Protein AF-A0A928BYF0-F1 (afdb_monomer)

Structure (mmCIF, N/CA/C/O backbone):
data_AF-A0A928BYF0-F1
#
_entry.id   AF-A0A928BYF0-F1
#
loop_
_atom_site.group_PDB
_atom_site.id
_atom_site.type_symbol
_atom_site.label_atom_id
_atom_site.label_alt_id
_atom_site.label_comp_id
_atom_site.label_asym_id
_atom_site.label_entity_id
_atom_site.label_seq_id
_atom_site.pdbx_PDB_ins_code
_atom_site.Cartn_x
_atom_site.Cartn_y
_atom_site.Cartn_z
_atom_site.occupancy
_atom_site.B_iso_or_equiv
_atom_site.auth_seq_id
_atom_site.auth_comp_id
_atom_site.auth_asym_id
_atom_site.auth_atom_id
_atom_site.pdbx_PDB_model_num
ATOM 1 N N . MET A 1 1 ? 32.798 28.953 -27.665 1.00 34.47 1 MET A N 1
ATOM 2 C CA . MET A 1 1 ? 32.164 28.070 -26.664 1.00 34.47 1 MET A CA 1
ATOM 3 C C . MET A 1 1 ? 30.678 28.363 -26.701 1.00 34.47 1 MET A C 1
ATOM 5 O O . MET A 1 1 ? 30.318 29.506 -26.467 1.00 34.47 1 MET A O 1
ATOM 9 N N . ILE A 1 2 ? 29.849 27.402 -27.105 1.00 33.97 2 ILE A N 1
ATOM 10 C CA . ILE A 1 2 ? 28.388 27.552 -27.110 1.00 33.97 2 ILE A CA 1
ATOM 11 C C . ILE A 1 2 ? 27.870 26.592 -26.045 1.00 33.97 2 ILE A C 1
ATOM 13 O O . ILE A 1 2 ? 28.123 25.393 -26.126 1.00 33.97 2 ILE A O 1
ATOM 17 N N . THR A 1 3 ? 27.234 27.146 -25.019 1.00 43.38 3 THR A N 1
ATOM 18 C CA . THR A 1 3 ? 26.658 26.405 -23.897 1.00 43.38 3 THR A CA 1
ATOM 19 C C . THR A 1 3 ? 25.219 26.070 -24.263 1.00 43.38 3 THR A C 1
ATOM 21 O O . THR A 1 3 ? 24.369 26.958 -24.317 1.00 43.38 3 THR A O 1
ATOM 24 N N . THR A 1 4 ? 24.943 24.808 -24.579 1.00 48.19 4 THR A N 1
ATOM 25 C CA . THR A 1 4 ? 23.585 24.345 -24.875 1.00 48.19 4 THR A CA 1
ATOM 26 C C . THR A 1 4 ? 22.863 24.114 -23.548 1.00 48.19 4 THR A C 1
ATOM 28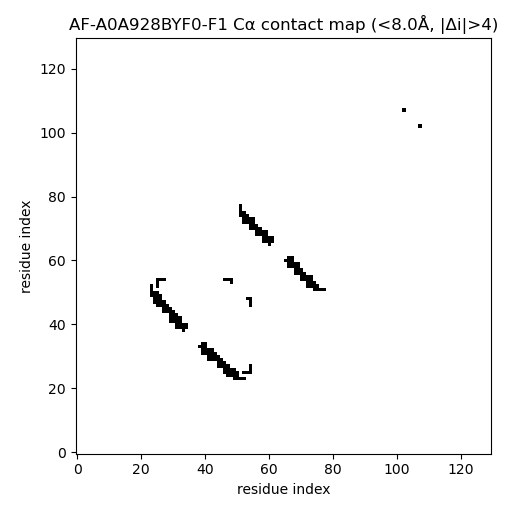 O O . THR A 1 4 ? 23.170 23.168 -22.830 1.00 48.19 4 THR A O 1
ATOM 31 N N . ASN A 1 5 ? 21.956 25.021 -23.181 1.00 49.50 5 ASN A N 1
ATOM 32 C CA . ASN A 1 5 ? 21.081 24.856 -22.021 1.00 49.50 5 ASN A CA 1
ATOM 33 C C . ASN A 1 5 ? 19.956 23.875 -22.378 1.00 49.50 5 ASN A C 1
ATOM 35 O O . ASN A 1 5 ? 18.991 24.258 -23.041 1.00 49.50 5 ASN A O 1
ATOM 39 N N . ASP A 1 6 ? 20.077 22.626 -21.931 1.00 45.81 6 ASP A N 1
ATOM 40 C CA . ASP A 1 6 ? 18.972 21.667 -21.951 1.00 45.81 6 ASP A CA 1
ATOM 41 C C . ASP A 1 6 ? 17.930 22.089 -20.907 1.00 45.81 6 ASP A C 1
ATOM 43 O O . ASP A 1 6 ? 18.117 21.935 -19.700 1.00 45.81 6 ASP A O 1
ATOM 47 N N . SER A 1 7 ? 16.821 22.663 -21.372 1.00 53.91 7 SER A N 1
ATOM 48 C CA . SER A 1 7 ? 15.661 22.950 -20.527 1.00 53.91 7 SER A CA 1
AT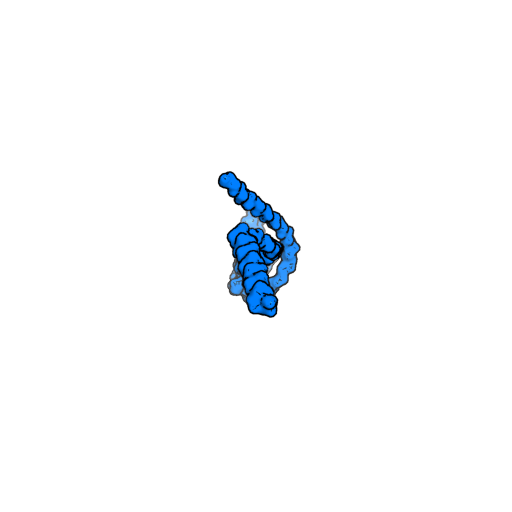OM 49 C C . SER A 1 7 ? 14.702 21.762 -20.578 1.00 53.91 7 SER A C 1
ATOM 51 O O . SER A 1 7 ? 13.900 21.605 -21.496 1.00 53.91 7 SER A O 1
ATOM 53 N N . ILE A 1 8 ? 14.806 20.883 -19.583 1.00 58.56 8 ILE A N 1
ATOM 54 C CA . ILE A 1 8 ? 13.895 19.747 -19.423 1.00 58.56 8 ILE A CA 1
ATOM 55 C C . ILE A 1 8 ? 12.585 20.281 -18.832 1.00 58.56 8 ILE A C 1
ATOM 57 O O . ILE A 1 8 ? 12.512 20.608 -17.649 1.00 58.56 8 ILE A O 1
ATOM 61 N N . SER A 1 9 ? 11.542 20.388 -19.656 1.00 39.66 9 SER A N 1
ATOM 62 C CA . SER A 1 9 ? 10.194 20.731 -19.189 1.00 39.66 9 SER A CA 1
ATOM 63 C C . SER A 1 9 ? 9.457 19.462 -18.755 1.00 39.66 9 SER A C 1
ATOM 65 O O . SER A 1 9 ? 8.999 18.663 -19.570 1.00 39.66 9 SER A O 1
ATOM 67 N N . ILE A 1 10 ? 9.363 19.251 -17.442 1.00 54.28 10 ILE A N 1
ATOM 68 C CA . ILE A 1 10 ? 8.620 18.128 -16.860 1.00 54.28 10 ILE A CA 1
ATOM 69 C C . ILE A 1 10 ? 7.159 18.562 -16.732 1.00 54.28 10 ILE A C 1
ATOM 71 O O . ILE A 1 10 ? 6.806 19.340 -15.849 1.00 54.28 10 ILE A O 1
ATOM 75 N N . ARG A 1 11 ? 6.300 18.088 -17.639 1.00 43.03 11 ARG A N 1
ATOM 76 C CA . ARG A 1 11 ? 4.848 18.284 -17.540 1.00 43.03 11 ARG A CA 1
ATOM 77 C C . ARG A 1 11 ? 4.253 17.143 -16.720 1.00 43.03 11 ARG A C 1
ATOM 79 O O . ARG A 1 11 ? 4.030 16.055 -17.243 1.00 43.03 11 ARG A O 1
ATOM 86 N N . GLU A 1 12 ? 4.005 17.396 -15.442 1.00 47.06 12 GLU A N 1
ATOM 87 C CA . GLU A 1 12 ? 3.325 16.458 -14.550 1.00 47.06 12 GLU A CA 1
ATOM 88 C C . GLU A 1 12 ? 1.823 16.457 -14.876 1.00 47.06 12 GLU A C 1
ATOM 90 O O . GLU A 1 12 ? 1.107 17.428 -14.636 1.00 47.06 12 GLU A O 1
ATOM 95 N N . ILE A 1 13 ? 1.351 15.396 -15.533 1.00 49.91 13 ILE A N 1
ATOM 96 C CA . ILE A 1 13 ? -0.073 15.197 -15.817 1.00 49.91 13 ILE A CA 1
ATOM 97 C C . ILE A 1 13 ? -0.612 14.313 -14.698 1.00 49.91 13 ILE A C 1
ATOM 99 O O . ILE A 1 13 ? -0.478 13.093 -14.760 1.00 49.91 13 ILE A O 1
ATOM 103 N N . VAL A 1 14 ? -1.213 14.935 -13.683 1.00 53.81 14 VAL A N 1
ATOM 104 C CA . VAL A 1 14 ? -1.938 14.220 -12.628 1.00 53.81 14 VAL A CA 1
ATOM 105 C C . VAL A 1 14 ? -3.168 13.581 -13.272 1.00 53.81 14 VAL A C 1
ATOM 107 O O . VAL A 1 14 ? -4.080 14.278 -13.720 1.00 53.81 14 VAL A O 1
ATOM 110 N N . ARG A 1 15 ? -3.161 12.253 -13.412 1.00 52.12 15 ARG A N 1
ATOM 111 C CA . ARG A 1 15 ? -4.332 11.483 -13.838 1.00 52.12 15 ARG A CA 1
ATOM 112 C C . ARG A 1 15 ? -4.964 10.858 -12.608 1.00 52.12 15 ARG A C 1
ATOM 114 O O . ARG A 1 15 ? -4.371 9.969 -12.007 1.00 52.12 15 ARG A O 1
ATOM 121 N N . ASP A 1 16 ? -6.187 11.268 -12.302 1.00 47.16 16 ASP A N 1
ATOM 122 C CA . ASP A 1 16 ? -7.019 10.560 -11.334 1.00 47.16 16 ASP A CA 1
ATOM 123 C C . ASP A 1 16 ? -7.365 9.182 -11.913 1.00 47.16 16 ASP A C 1
ATOM 125 O O . ASP A 1 16 ? -8.165 9.057 -12.843 1.00 47.16 16 ASP A O 1
ATOM 129 N N . SER A 1 17 ? -6.704 8.137 -11.412 1.00 56.62 17 SER A N 1
ATOM 130 C CA . SER A 1 17 ? -7.020 6.751 -11.749 1.00 56.62 17 SER A CA 1
ATOM 131 C C . SER A 1 17 ? -7.810 6.110 -10.609 1.00 56.62 17 SER A C 1
ATOM 133 O O . SER A 1 17 ? -7.437 6.185 -9.439 1.00 56.62 17 SER A O 1
ATOM 135 N N . ILE A 1 18 ? -8.943 5.486 -10.945 1.00 57.47 18 ILE A N 1
ATOM 136 C CA . ILE A 1 18 ? -9.696 4.658 -9.999 1.00 57.47 18 ILE A CA 1
ATOM 137 C C . ILE A 1 18 ? -8.996 3.301 -9.956 1.00 57.47 18 ILE A C 1
ATOM 139 O O . ILE A 1 18 ? -9.025 2.546 -10.929 1.00 57.47 18 ILE A O 1
ATOM 143 N N . ILE A 1 19 ? -8.335 3.008 -8.840 1.00 57.59 19 ILE A N 1
ATOM 144 C CA . ILE A 1 19 ? -7.524 1.800 -8.674 1.00 57.59 19 ILE A CA 1
ATOM 145 C C . ILE A 1 19 ? -8.330 0.754 -7.905 1.00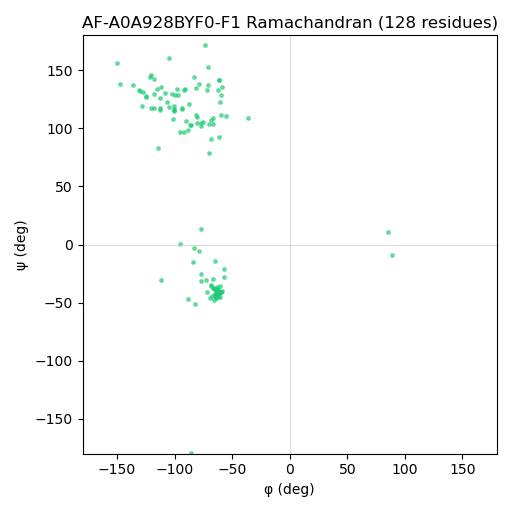 57.59 19 ILE A C 1
ATOM 147 O O . ILE A 1 19 ? -8.856 1.023 -6.827 1.00 57.59 19 ILE A O 1
ATOM 151 N N . THR A 1 20 ? -8.403 -0.459 -8.455 1.00 61.94 20 THR A N 1
ATOM 152 C CA . THR A 1 20 ? -9.003 -1.614 -7.774 1.00 61.94 20 THR A CA 1
ATOM 153 C C . THR A 1 20 ? -7.910 -2.395 -7.056 1.00 61.94 20 THR A C 1
ATOM 155 O O . THR A 1 20 ? -6.988 -2.912 -7.685 1.00 61.94 20 THR A O 1
ATOM 158 N N . ILE A 1 21 ? -8.003 -2.467 -5.732 1.00 65.81 21 ILE A N 1
ATOM 159 C CA . ILE A 1 21 ? -7.034 -3.156 -4.877 1.00 65.81 21 ILE A CA 1
ATOM 160 C C . ILE A 1 21 ? -7.508 -4.600 -4.665 1.00 65.81 21 ILE A C 1
ATOM 162 O O . ILE A 1 21 ? -8.689 -4.802 -4.372 1.00 65.81 21 ILE A O 1
ATOM 166 N N . PRO A 1 22 ? -6.632 -5.615 -4.805 1.00 69.81 22 PRO A N 1
ATOM 167 C CA . PRO A 1 22 ? -7.003 -6.985 -4.480 1.00 69.81 22 PRO A CA 1
ATOM 168 C C . PRO A 1 22 ? -7.373 -7.098 -2.993 1.00 69.81 22 PRO A C 1
ATOM 170 O O . PRO A 1 22 ? -6.706 -6.479 -2.161 1.00 69.81 22 PRO A O 1
ATOM 173 N N . PRO A 1 23 ? -8.401 -7.890 -2.648 1.00 69.44 23 PRO A N 1
ATOM 174 C CA . PRO A 1 23 ? -8.842 -8.038 -1.268 1.00 69.44 23 PRO A CA 1
ATOM 175 C C . PRO A 1 23 ? -7.707 -8.565 -0.383 1.00 69.44 23 PRO A C 1
ATOM 177 O O . PRO A 1 23 ? -6.989 -9.494 -0.757 1.00 69.44 23 PRO A O 1
ATOM 180 N N . ASP A 1 24 ? -7.554 -7.955 0.789 1.00 76.75 24 ASP A N 1
ATOM 181 C CA . ASP A 1 24 ? -6.615 -8.370 1.830 1.00 76.75 24 ASP A CA 1
ATOM 182 C C . ASP A 1 24 ? -7.383 -9.061 2.969 1.00 76.75 24 ASP A C 1
ATOM 184 O O . ASP A 1 24 ? -8.586 -8.878 3.137 1.00 76.75 24 ASP A O 1
ATOM 188 N N . SER A 1 25 ? -6.679 -9.837 3.787 1.00 80.31 25 SER A N 1
ATOM 189 C CA . SER A 1 25 ? -7.214 -10.511 4.978 1.00 80.31 25 SER A CA 1
ATOM 190 C C . SER A 1 25 ? -7.407 -9.577 6.187 1.00 80.31 25 SER A C 1
ATOM 192 O O . SER A 1 25 ? -7.608 -10.048 7.310 1.00 80.31 25 SER A O 1
ATOM 194 N N . ALA A 1 26 ? -7.341 -8.262 5.963 1.00 84.06 26 ALA A N 1
ATOM 195 C CA . ALA A 1 26 ? -7.556 -7.244 6.980 1.00 84.06 26 ALA A CA 1
ATOM 196 C C . ALA A 1 26 ? -9.038 -7.171 7.369 1.00 84.06 26 ALA A C 1
ATOM 198 O O . ALA A 1 26 ? -9.913 -7.113 6.506 1.00 84.06 26 ALA A O 1
ATOM 199 N N . TRP A 1 27 ? -9.327 -7.138 8.668 1.00 81.31 27 TRP A N 1
ATOM 200 C CA . TRP A 1 27 ? -10.690 -6.982 9.165 1.00 81.31 27 TRP A CA 1
ATOM 201 C C . TRP A 1 27 ? -10.720 -6.275 10.515 1.00 81.31 27 TRP A C 1
ATOM 203 O O . TRP A 1 27 ? -9.763 -6.309 11.291 1.00 81.31 27 TRP A O 1
ATOM 213 N N . LEU A 1 28 ? -11.863 -5.657 10.797 1.00 84.56 28 LEU A N 1
ATOM 214 C CA . LEU A 1 28 ? -12.172 -5.078 12.089 1.00 84.56 28 LEU A CA 1
ATOM 215 C C . LEU A 1 28 ? -13.550 -5.550 12.537 1.00 84.56 28 LEU A C 1
ATOM 217 O O . LEU A 1 28 ? -14.506 -5.514 11.763 1.00 84.56 28 LEU A O 1
ATOM 221 N N . LYS A 1 29 ? -13.645 -5.980 13.791 1.00 84.94 29 LYS A N 1
ATOM 222 C CA . LYS A 1 29 ? -14.884 -6.430 14.410 1.00 84.94 29 LYS A CA 1
ATOM 223 C C . LYS A 1 29 ? -15.125 -5.637 15.684 1.00 84.94 29 LYS A C 1
ATOM 225 O O . LYS A 1 29 ? -14.261 -5.581 16.553 1.00 84.94 29 LYS A O 1
ATOM 230 N N . ALA A 1 30 ? -16.306 -5.042 15.789 1.00 85.81 30 ALA A N 1
ATOM 231 C CA . ALA A 1 30 ? -16.741 -4.310 16.968 1.00 85.81 30 ALA A CA 1
ATOM 232 C C . ALA A 1 30 ? -17.974 -4.993 17.558 1.00 85.81 30 ALA A C 1
ATOM 234 O O . ALA A 1 30 ? -18.940 -5.268 16.846 1.00 85.81 30 ALA A O 1
ATOM 235 N N . TRP A 1 31 ? -17.930 -5.260 18.857 1.00 85.75 31 TRP A N 1
ATOM 236 C CA . TRP A 1 31 ? -19.055 -5.757 19.631 1.00 85.75 31 TRP A CA 1
ATOM 237 C C . TRP A 1 31 ? -19.672 -4.598 20.397 1.00 85.75 31 TRP A C 1
ATOM 239 O O . TRP A 1 31 ? -19.015 -3.975 21.235 1.00 85.75 31 TRP A O 1
ATOM 249 N N . LEU A 1 32 ? -20.926 -4.310 20.067 1.00 86.19 32 LEU A N 1
ATOM 250 C CA . LEU A 1 32 ? -21.700 -3.212 20.621 1.00 86.19 32 LEU A CA 1
ATOM 251 C C . LEU A 1 32 ? -22.871 -3.787 21.414 1.00 86.19 32 LEU A C 1
ATOM 253 O O . LEU A 1 32 ? -23.566 -4.679 20.928 1.00 86.19 32 LEU A O 1
ATOM 257 N N . GLU A 1 33 ? -23.092 -3.265 22.611 1.00 83.25 33 GLU A N 1
ATOM 258 C CA . GLU A 1 33 ? -24.217 -3.620 23.470 1.00 83.25 33 GLU A CA 1
ATOM 259 C C . GLU A 1 33 ? -25.038 -2.369 23.776 1.00 83.25 33 GLU A C 1
ATOM 261 O O . GLU A 1 33 ? -24.479 -1.285 23.913 1.00 83.25 33 GLU A O 1
ATOM 266 N N . CYS A 1 34 ? -26.360 -2.500 23.869 1.00 82.88 34 CYS A N 1
ATOM 267 C CA . CYS A 1 34 ? -27.217 -1.401 24.305 1.00 82.88 34 CYS A CA 1
ATOM 268 C C . CYS A 1 34 ? -27.549 -1.543 25.788 1.00 82.88 34 CYS A C 1
ATOM 270 O O . CYS A 1 34 ? -27.956 -2.619 26.227 1.00 82.88 34 CYS A O 1
ATOM 272 N N . ASP A 1 35 ? -27.438 -0.452 26.543 1.00 82.00 35 ASP A N 1
ATOM 273 C CA . ASP A 1 35 ? -27.970 -0.396 27.902 1.00 82.00 35 ASP A CA 1
ATOM 274 C C . ASP A 1 35 ? -29.509 -0.285 27.904 1.00 82.00 35 ASP A C 1
ATOM 276 O O . ASP A 1 35 ? -30.161 -0.072 26.876 1.00 82.00 35 ASP A O 1
ATOM 280 N N . SER A 1 36 ? -30.108 -0.401 29.091 1.00 81.56 36 SER A N 1
ATOM 281 C CA . SER A 1 36 ? -31.558 -0.271 29.289 1.00 81.56 36 SER A CA 1
ATOM 282 C C . SER A 1 36 ? -32.117 1.129 28.994 1.00 81.56 36 SER A C 1
ATOM 284 O O . SER A 1 36 ? -33.330 1.283 28.870 1.00 81.56 36 SER A O 1
ATOM 286 N N . SER A 1 37 ? -31.252 2.137 28.879 1.00 82.12 37 SER A N 1
ATOM 287 C CA . SER A 1 37 ? -31.580 3.522 28.528 1.00 82.12 37 SER A CA 1
ATOM 288 C C . SER A 1 37 ? -31.406 3.804 27.026 1.00 82.12 37 SER A C 1
ATOM 290 O O . SER A 1 37 ? -31.658 4.925 26.588 1.00 82.12 37 SER A O 1
ATOM 292 N N . GLY A 1 38 ? -31.005 2.804 26.231 1.00 77.06 38 GLY A N 1
ATOM 293 C CA . GLY A 1 38 ? -30.783 2.916 24.789 1.00 77.06 38 GLY A CA 1
ATOM 294 C C . GLY A 1 38 ? -29.391 3.415 24.385 1.00 77.06 38 GLY A C 1
ATOM 295 O O . GLY A 1 38 ? -29.186 3.725 23.212 1.00 77.06 38 GLY A O 1
ATOM 296 N N . ASN A 1 39 ? -28.433 3.492 25.313 1.00 79.25 39 ASN A N 1
ATOM 297 C CA . ASN A 1 39 ? -27.063 3.910 25.015 1.00 79.25 39 ASN A CA 1
ATOM 298 C C . ASN A 1 39 ? -26.241 2.749 24.451 1.00 79.25 39 ASN A C 1
ATOM 300 O O . ASN A 1 39 ? -26.243 1.657 25.014 1.00 79.25 39 ASN A O 1
ATOM 304 N N . VAL A 1 40 ? -25.485 3.002 23.380 1.00 77.94 40 VAL A N 1
ATOM 305 C CA . VAL A 1 40 ? -24.601 2.009 22.754 1.00 77.94 40 VAL A CA 1
ATOM 306 C C . VAL A 1 40 ? -23.224 2.033 23.423 1.00 77.94 40 VAL A C 1
ATOM 308 O O . VAL A 1 40 ? -22.527 3.047 23.411 1.00 77.94 40 VAL A O 1
ATOM 311 N N . LEU A 1 41 ? -22.820 0.896 23.975 1.00 78.31 41 LEU A N 1
ATOM 312 C CA . LEU A 1 41 ? -21.548 0.649 24.640 1.00 78.31 41 LEU A CA 1
ATOM 313 C C . LEU A 1 41 ? -20.680 -0.257 23.763 1.00 78.31 41 LEU A C 1
ATOM 315 O O . LEU A 1 41 ? -21.119 -1.311 23.307 1.00 78.31 41 LEU A O 1
ATOM 319 N N . LEU A 1 42 ? -19.425 0.132 23.546 1.00 81.81 42 LEU A N 1
ATOM 320 C CA . LEU A 1 42 ? -18.435 -0.727 22.899 1.00 81.81 42 LEU A CA 1
ATOM 321 C C . LEU A 1 42 ? -17.863 -1.704 23.933 1.00 81.81 42 LEU A C 1
ATOM 323 O O . LEU A 1 42 ? -17.138 -1.284 24.832 1.00 81.81 42 LEU A O 1
ATOM 327 N N . GLN A 1 43 ? -18.170 -2.995 23.796 1.00 79.69 43 GLN A N 1
ATOM 328 C CA . GLN A 1 43 ? -17.648 -4.042 24.680 1.00 79.69 43 GLN A CA 1
ATOM 329 C C . GLN A 1 43 ? -16.248 -4.493 24.271 1.00 79.69 43 GLN A C 1
ATOM 331 O O . GLN A 1 43 ? -15.337 -4.573 25.092 1.00 79.69 43 GLN A O 1
ATOM 336 N N . GLN A 1 44 ? -16.088 -4.830 22.994 1.00 79.19 44 GLN A N 1
ATOM 337 C CA . GLN A 1 44 ? -14.871 -5.456 22.503 1.00 79.19 44 GLN A CA 1
ATOM 338 C C . GLN A 1 44 ? -14.611 -5.017 21.074 1.00 79.19 44 GLN A C 1
ATOM 340 O O . GLN A 1 44 ? -15.520 -4.949 20.245 1.00 79.19 44 GLN A O 1
ATOM 345 N N . LEU A 1 45 ? -13.348 -4.734 20.790 1.00 85.19 45 LEU A N 1
ATOM 346 C CA . LEU A 1 45 ? -12.892 -4.374 19.466 1.00 85.19 45 LEU A CA 1
ATOM 347 C C . LEU A 1 45 ? -11.715 -5.267 19.096 1.00 85.19 45 LEU A C 1
ATOM 349 O O . LEU A 1 45 ? -10.688 -5.277 19.769 1.00 85.19 45 LEU A O 1
ATOM 353 N N . GLU A 1 46 ? -11.891 -6.033 18.031 1.00 85.94 46 GLU A N 1
ATOM 354 C CA . GLU A 1 46 ? -10.870 -6.909 17.483 1.00 85.94 46 GLU A CA 1
ATOM 355 C C . GLU A 1 46 ? -10.420 -6.378 16.134 1.00 85.94 46 GLU A C 1
ATOM 357 O O . GLU A 1 46 ? -11.231 -6.019 15.277 1.00 85.94 46 GLU A O 1
ATOM 362 N N . GLN A 1 47 ? -9.108 -6.373 15.940 1.00 86.38 47 GLN A N 1
ATOM 363 C CA . GLN A 1 47 ? -8.488 -5.904 14.722 1.00 86.38 47 GLN A CA 1
ATOM 364 C C . GLN A 1 47 ? -7.498 -6.937 14.217 1.00 86.38 47 GLN A C 1
ATOM 366 O O . GLN A 1 47 ? -6.620 -7.393 14.951 1.00 86.38 47 GLN A O 1
ATOM 371 N N . ARG A 1 48 ? -7.586 -7.232 12.923 1.00 85.31 48 ARG A N 1
ATOM 372 C CA . ARG A 1 48 ? -6.540 -7.927 12.191 1.00 85.31 48 ARG A CA 1
ATOM 373 C C . ARG A 1 48 ? -6.064 -7.042 11.057 1.00 85.31 48 ARG A C 1
ATOM 375 O O . ARG A 1 48 ? -6.819 -6.724 10.143 1.00 85.31 48 ARG A O 1
ATOM 382 N N . ASN A 1 49 ? -4.791 -6.675 11.116 1.00 83.44 49 ASN A N 1
ATOM 383 C CA . ASN A 1 49 ? -4.137 -6.019 9.995 1.00 83.44 49 ASN A CA 1
ATOM 384 C C . ASN A 1 49 ? -3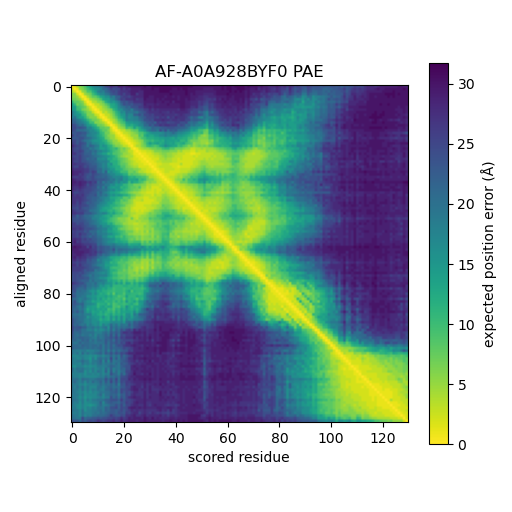.763 -7.056 8.945 1.00 83.44 49 ASN A C 1
ATOM 386 O O . ASN A 1 49 ? -3.297 -8.148 9.276 1.00 83.44 49 ASN A O 1
ATOM 390 N N . GLY A 1 50 ? -3.990 -6.693 7.690 1.00 77.12 50 GLY A N 1
ATOM 391 C CA . GLY A 1 50 ? -3.467 -7.428 6.556 1.00 77.12 50 GLY A CA 1
ATOM 392 C C . GLY A 1 50 ? -2.051 -6.969 6.221 1.00 77.12 50 GLY A C 1
ATOM 393 O O . GLY A 1 50 ? -1.473 -6.104 6.885 1.00 77.12 50 GLY A O 1
ATOM 394 N N . GLU A 1 51 ? -1.479 -7.565 5.183 1.00 74.81 51 GLU A N 1
ATOM 395 C CA . GLU A 1 51 ? -0.130 -7.230 4.717 1.00 74.81 51 GLU A CA 1
ATOM 396 C C . GLU A 1 51 ? -0.101 -5.866 4.005 1.00 74.81 51 GLU A C 1
ATOM 398 O O . GLU A 1 51 ? 0.892 -5.142 4.058 1.00 74.81 51 GLU A O 1
ATOM 403 N N . LYS A 1 52 ? -1.215 -5.497 3.363 1.00 70.00 52 LYS A N 1
ATOM 404 C CA . LYS A 1 52 ? -1.347 -4.312 2.506 1.00 70.00 52 LYS A CA 1
ATOM 405 C C . LYS A 1 52 ? -2.266 -3.257 3.109 1.00 70.00 52 LYS A C 1
ATOM 407 O O . LYS A 1 52 ? -2.055 -2.070 2.864 1.00 70.00 52 LYS A O 1
ATOM 412 N N . ILE A 1 53 ? -3.265 -3.679 3.883 1.00 75.12 53 ILE A N 1
ATOM 413 C CA . ILE A 1 53 ? -4.249 -2.798 4.515 1.00 75.12 53 ILE A CA 1
ATOM 414 C C . ILE A 1 53 ? -4.051 -2.821 6.030 1.00 75.12 53 ILE A C 1
ATOM 416 O O . ILE A 1 53 ? -4.265 -3.840 6.694 1.00 75.12 53 ILE A O 1
ATOM 420 N N . LYS A 1 54 ? -3.684 -1.664 6.585 1.00 79.25 54 LYS A N 1
ATOM 421 C CA . LYS A 1 54 ? -3.648 -1.441 8.033 1.00 79.25 54 LYS A CA 1
ATOM 422 C C . LYS A 1 54 ? -4.897 -0.676 8.439 1.00 79.25 54 LYS A C 1
ATOM 424 O O . LYS A 1 54 ? -5.117 0.435 7.959 1.00 79.25 54 LYS A O 1
ATOM 429 N N . ALA A 1 55 ? -5.711 -1.272 9.300 1.00 77.88 55 ALA A N 1
ATOM 430 C CA . ALA A 1 55 ? -6.822 -0.572 9.926 1.00 77.88 55 ALA A CA 1
ATOM 431 C C . ALA A 1 55 ? -6.301 0.202 11.146 1.00 77.88 55 ALA A C 1
ATOM 433 O O . ALA A 1 55 ? -5.416 -0.266 11.856 1.00 77.88 55 ALA A O 1
ATOM 434 N N . THR A 1 56 ? -6.850 1.376 11.404 1.00 79.38 56 THR A N 1
ATOM 435 C CA . THR A 1 56 ? -6.612 2.149 12.621 1.00 79.38 56 THR A CA 1
ATOM 436 C C . THR A 1 56 ? -7.958 2.664 13.088 1.00 79.38 56 THR A C 1
ATOM 438 O O . THR A 1 56 ? -8.763 3.131 12.280 1.00 79.38 56 THR A O 1
ATOM 441 N N . TYR A 1 57 ? -8.210 2.588 14.387 1.00 79.88 57 TYR A N 1
ATOM 442 C CA . TYR A 1 57 ? -9.408 3.154 14.982 1.00 79.88 57 TYR A CA 1
ATOM 443 C C . TYR A 1 57 ? -9.030 4.200 16.026 1.00 79.88 57 TYR A C 1
ATOM 445 O O . TYR A 1 57 ? -8.032 4.057 16.734 1.00 79.88 57 TYR A O 1
ATOM 453 N N . THR A 1 58 ? -9.861 5.230 16.131 1.00 79.25 58 THR A N 1
ATOM 454 C CA . THR A 1 58 ? -9.755 6.256 17.168 1.00 79.25 58 THR A CA 1
ATOM 455 C C . THR A 1 58 ? -11.099 6.374 17.862 1.00 79.25 58 THR A C 1
ATOM 457 O O . THR A 1 58 ? -12.138 6.467 17.209 1.00 79.25 58 THR A O 1
ATOM 460 N N . LEU A 1 59 ? -11.073 6.355 19.191 1.00 79.50 59 LEU A N 1
ATOM 461 C CA . LEU A 1 59 ? -12.238 6.603 20.029 1.00 79.50 59 LEU A CA 1
ATOM 462 C C . LEU A 1 59 ? -12.158 8.037 20.530 1.00 79.50 59 LEU A C 1
ATOM 464 O O . LEU A 1 59 ? -11.248 8.371 21.288 1.00 79.50 59 LEU A O 1
ATOM 468 N N . GLU A 1 60 ? -13.102 8.869 20.114 1.00 78.81 60 GLU A N 1
ATOM 469 C CA . GLU A 1 60 ? -13.221 10.234 20.610 1.00 78.81 60 GLU A CA 1
ATOM 470 C C . GLU A 1 60 ? -14.506 10.353 21.422 1.00 78.81 60 GLU A C 1
ATOM 472 O O . GLU A 1 60 ? -15.587 9.970 20.972 1.00 78.81 60 GLU A O 1
ATOM 477 N N . ARG A 1 61 ? -14.382 10.836 22.658 1.00 71.44 61 ARG A N 1
ATOM 478 C CA . ARG A 1 61 ? -15.531 11.100 23.519 1.00 71.44 61 ARG A CA 1
ATOM 479 C C . ARG A 1 61 ? -15.919 12.556 23.346 1.00 71.44 61 ARG A C 1
ATOM 481 O O . ARG A 1 61 ? -15.143 13.441 23.695 1.00 71.44 61 ARG A O 1
ATOM 488 N N . ASP A 1 62 ? -17.116 12.780 22.834 1.00 70.88 62 ASP A N 1
ATOM 489 C CA . ASP A 1 62 ? -17.679 14.112 22.737 1.00 70.88 62 ASP A CA 1
ATOM 490 C C . ASP A 1 62 ? -18.059 14.631 24.134 1.00 70.88 62 ASP A C 1
ATOM 492 O O . ASP A 1 62 ? -18.370 13.880 25.064 1.00 70.88 62 ASP A O 1
ATOM 496 N N . THR A 1 63 ? -18.047 15.951 24.273 1.00 64.38 63 THR A N 1
ATOM 497 C CA . THR A 1 63 ? -18.447 16.706 25.468 1.00 64.38 63 THR A CA 1
ATOM 498 C C . THR A 1 63 ? -19.887 16.423 25.912 1.00 64.38 63 THR A C 1
ATOM 500 O O . THR A 1 63 ? -20.216 16.602 27.083 1.00 64.38 63 THR A O 1
ATOM 503 N N . SER A 1 64 ? -20.722 15.914 25.001 1.00 65.38 64 SER A N 1
ATOM 504 C CA . SER A 1 64 ? -22.091 15.438 25.229 1.00 65.38 64 SER A CA 1
ATOM 505 C C . SER A 1 64 ? -22.185 14.032 25.853 1.00 65.38 64 SER A C 1
ATOM 507 O O . SER A 1 64 ? -23.280 13.577 26.174 1.00 65.38 64 SER A O 1
ATOM 509 N N . GLY A 1 65 ? -21.058 13.331 26.032 1.00 64.44 65 GLY A N 1
ATOM 510 C CA . GLY A 1 65 ? -21.001 11.957 26.545 1.00 64.44 65 GLY A CA 1
ATOM 511 C C . GLY A 1 65 ? -21.101 10.872 25.466 1.00 64.44 65 GLY A C 1
ATOM 512 O O . GLY A 1 65 ? -20.842 9.703 25.758 1.00 64.44 65 GLY A O 1
ATOM 513 N N . ALA A 1 66 ? -21.406 11.236 24.216 1.00 66.25 66 ALA A N 1
ATOM 514 C CA . ALA A 1 66 ? -21.392 10.310 23.088 1.00 66.25 66 ALA A CA 1
ATOM 515 C C . ALA A 1 66 ? -19.951 9.908 22.722 1.00 66.25 66 ALA A C 1
ATOM 517 O O . ALA A 1 66 ? -19.048 10.741 22.688 1.00 66.25 66 ALA A O 1
ATOM 518 N N . THR A 1 67 ? -19.718 8.624 22.444 1.00 70.81 67 THR A N 1
ATOM 519 C CA . THR A 1 67 ? -18.407 8.125 21.995 1.00 70.81 67 THR A CA 1
ATOM 520 C C . THR A 1 67 ? -18.471 7.841 20.499 1.00 70.81 67 THR A C 1
ATOM 522 O O . THR A 1 67 ? -19.256 7.002 20.063 1.00 70.81 67 THR A O 1
ATOM 525 N N . ILE A 1 68 ? -17.655 8.542 19.715 1.00 74.94 68 ILE A N 1
ATOM 526 C CA . ILE A 1 68 ? -17.564 8.391 18.263 1.00 74.94 68 ILE A CA 1
ATOM 527 C C . ILE A 1 68 ? -16.383 7.471 17.951 1.00 74.94 68 ILE A C 1
ATOM 529 O O . ILE A 1 68 ? -15.269 7.673 18.439 1.00 74.94 68 ILE A O 1
ATOM 533 N N . LEU A 1 69 ? -16.635 6.446 17.138 1.00 77.31 69 LEU A N 1
ATOM 534 C CA . LEU A 1 69 ? -15.613 5.525 16.655 1.00 77.31 69 LEU A CA 1
ATOM 535 C C . LEU A 1 69 ? -15.232 5.907 15.223 1.00 77.31 69 LEU A C 1
ATOM 537 O O . LEU A 1 69 ? -16.001 5.695 14.285 1.00 77.31 69 LEU A O 1
ATOM 541 N N . TYR A 1 70 ? -14.033 6.457 15.060 1.00 77.25 70 TYR A N 1
ATOM 542 C CA . TYR A 1 70 ? -13.466 6.774 13.756 1.00 77.25 70 TYR A CA 1
ATOM 543 C C . TYR A 1 70 ? -12.647 5.605 13.234 1.00 77.25 70 TYR A C 1
ATOM 545 O O . TYR A 1 70 ? -11.826 5.035 13.952 1.00 77.25 70 TYR A O 1
ATOM 553 N N . LEU A 1 71 ? -12.861 5.281 11.963 1.00 72.69 71 LEU A N 1
ATOM 554 C CA . LEU A 1 71 ? -12.216 4.180 11.265 1.00 72.69 71 LEU A CA 1
ATOM 555 C C . LEU A 1 71 ? -11.402 4.729 10.109 1.00 72.69 71 LEU A C 1
ATOM 557 O O . LEU A 1 71 ? -11.950 5.320 9.182 1.00 72.69 71 LEU A O 1
ATOM 561 N N . SER A 1 72 ? -10.093 4.521 10.167 1.00 72.12 72 SER A N 1
ATOM 562 C CA . SER A 1 72 ? -9.175 4.861 9.091 1.00 72.12 72 SER A CA 1
ATOM 563 C C . SER A 1 72 ? -8.497 3.596 8.588 1.00 72.12 72 SER A C 1
ATOM 565 O O . SER A 1 72 ? -8.175 2.695 9.359 1.00 72.12 72 SER A O 1
ATOM 567 N N . SER A 1 73 ? -8.274 3.518 7.283 1.00 70.44 73 SER A N 1
ATOM 568 C CA . SER A 1 73 ? -7.473 2.454 6.687 1.00 70.44 73 SER A CA 1
ATOM 569 C C . SER A 1 73 ? -6.365 3.087 5.869 1.00 70.44 73 SER A C 1
ATOM 571 O O . SER A 1 73 ? -6.620 3.972 5.051 1.00 70.44 73 SER A O 1
ATOM 573 N N . VAL A 1 74 ? -5.134 2.659 6.123 1.00 70.81 74 VAL A N 1
ATOM 574 C CA .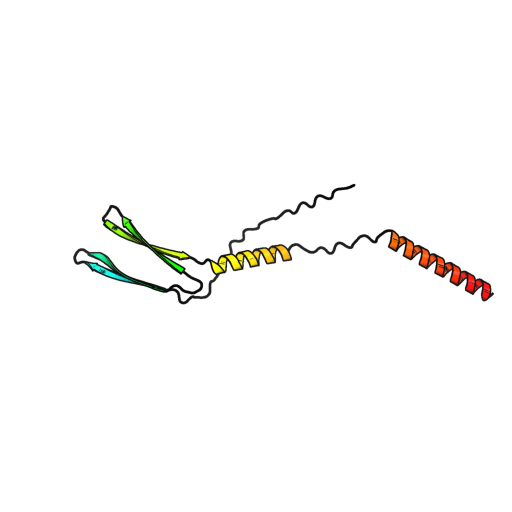 VAL A 1 74 ? -3.944 3.182 5.461 1.00 70.81 74 VAL A CA 1
ATOM 575 C C . VAL A 1 74 ? -3.443 2.142 4.464 1.00 70.81 74 VAL A C 1
ATOM 577 O O . VAL A 1 74 ? -3.159 0.999 4.828 1.00 70.81 74 VAL A O 1
ATOM 580 N N . ILE A 1 75 ? -3.341 2.557 3.199 1.00 68.25 75 ILE A N 1
ATOM 581 C CA . ILE A 1 75 ? -2.856 1.753 2.070 1.00 68.25 75 ILE A CA 1
ATOM 582 C C . ILE A 1 75 ? -1.545 2.390 1.586 1.00 68.25 75 ILE A C 1
ATOM 584 O O . ILE A 1 75 ? -1.528 3.227 0.686 1.00 68.25 75 ILE A O 1
ATOM 588 N N . GLU A 1 76 ? -0.434 2.054 2.241 1.00 60.81 76 GLU A N 1
ATOM 589 C CA . GLU A 1 76 ? 0.864 2.713 2.011 1.00 60.81 76 GLU A CA 1
ATOM 590 C C . GLU A 1 76 ? 1.685 2.057 0.892 1.00 60.81 76 GLU A C 1
ATOM 592 O O . GLU A 1 76 ? 2.186 2.743 0.001 1.00 60.81 76 GLU A O 1
ATOM 597 N N . ALA A 1 77 ? 1.806 0.725 0.897 1.00 57.59 77 ALA A N 1
ATOM 598 C CA . ALA A 1 77 ? 2.763 0.023 0.034 1.00 57.59 77 ALA A CA 1
ATOM 599 C C . ALA A 1 77 ? 2.405 0.093 -1.462 1.00 57.59 77 ALA A C 1
ATOM 601 O O . ALA A 1 77 ? 3.284 0.222 -2.311 1.00 57.59 77 ALA A O 1
ATOM 602 N N . GLN A 1 78 ? 1.112 0.063 -1.795 1.00 60.47 78 GLN A N 1
ATOM 603 C CA . GLN A 1 78 ? 0.663 0.097 -3.190 1.00 60.47 78 GLN A CA 1
ATOM 604 C C . GLN A 1 78 ? 0.743 1.494 -3.802 1.00 60.47 78 GLN A C 1
ATOM 606 O O . GLN A 1 78 ? 1.018 1.617 -4.990 1.00 60.47 78 GLN A O 1
ATOM 611 N N . ARG A 1 79 ? 0.554 2.552 -3.005 1.00 63.28 79 ARG A N 1
ATOM 612 C CA . ARG A 1 79 ? 0.627 3.929 -3.505 1.00 63.28 79 ARG A CA 1
ATOM 613 C C . ARG A 1 79 ? 2.037 4.265 -3.989 1.00 63.28 79 ARG A C 1
ATOM 615 O O . ARG A 1 79 ? 2.185 4.827 -5.068 1.00 63.28 79 ARG A O 1
ATOM 622 N N . LEU A 1 80 ? 3.054 3.857 -3.228 1.00 63.25 80 LEU A N 1
ATOM 623 C CA . LEU A 1 80 ? 4.456 4.086 -3.576 1.00 63.25 80 LEU A CA 1
ATOM 624 C C . LEU A 1 80 ? 4.877 3.286 -4.818 1.00 63.25 80 LEU A C 1
ATOM 626 O O . LEU A 1 80 ? 5.518 3.832 -5.710 1.00 63.25 80 LEU A O 1
ATOM 630 N N . GLU A 1 81 ? 4.500 2.006 -4.909 1.00 62.38 81 GLU A N 1
ATOM 631 C CA . GLU A 1 81 ? 4.817 1.174 -6.079 1.00 62.38 81 GLU A CA 1
ATOM 632 C C . GLU A 1 81 ? 4.173 1.724 -7.361 1.00 62.38 81 GLU A C 1
ATOM 634 O O . GLU A 1 81 ? 4.789 1.722 -8.427 1.00 62.38 81 GLU A O 1
ATOM 639 N N . LEU A 1 82 ? 2.945 2.236 -7.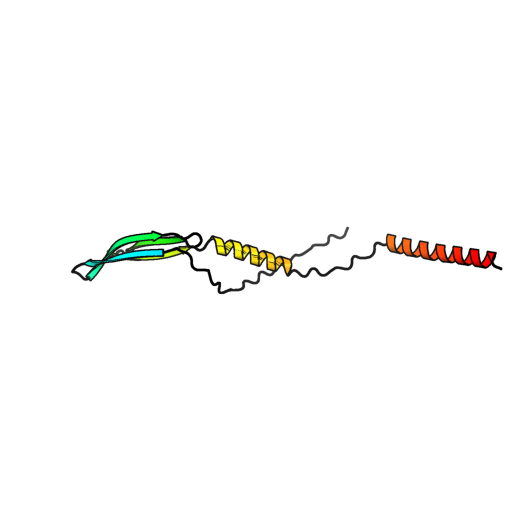258 1.00 65.25 82 LEU A N 1
ATOM 640 C CA . LEU A 1 82 ? 2.231 2.832 -8.384 1.00 65.25 82 LEU A CA 1
ATOM 641 C C . LEU A 1 82 ? 2.816 4.188 -8.786 1.00 65.25 82 LEU A C 1
ATOM 643 O O . LEU A 1 82 ? 3.013 4.416 -9.974 1.00 65.25 82 LEU A O 1
ATOM 647 N N . GLU A 1 83 ? 3.183 5.040 -7.827 1.00 68.25 83 GLU A N 1
ATOM 648 C CA . GLU A 1 83 ? 3.875 6.303 -8.107 1.00 68.25 83 GLU A CA 1
ATOM 649 C C . GLU A 1 83 ? 5.214 6.058 -8.824 1.00 68.25 83 GLU A C 1
ATOM 651 O O . GLU A 1 83 ? 5.561 6.754 -9.780 1.00 68.25 83 GLU A O 1
ATOM 656 N N . LEU A 1 84 ? 5.959 5.027 -8.405 1.00 66.69 84 LEU A N 1
ATOM 657 C CA . LEU A 1 84 ? 7.198 4.617 -9.067 1.00 66.69 84 LEU A CA 1
ATOM 658 C C . LEU A 1 84 ? 6.941 4.097 -10.491 1.00 66.69 84 LEU A C 1
ATOM 660 O O . LEU A 1 84 ? 7.653 4.501 -11.411 1.00 66.69 84 LEU A O 1
ATOM 664 N N . LYS A 1 85 ? 5.905 3.271 -10.699 1.00 65.50 85 LYS A N 1
ATOM 665 C CA . LYS A 1 85 ? 5.511 2.769 -12.030 1.00 65.50 85 LYS A CA 1
ATOM 666 C C . LYS A 1 85 ? 5.043 3.886 -12.965 1.00 65.50 85 LYS A C 1
ATOM 668 O O . LYS A 1 85 ? 5.421 3.902 -14.134 1.00 65.50 85 LYS A O 1
ATOM 673 N N . GLU A 1 86 ? 4.260 4.845 -12.478 1.00 63.19 86 GLU A N 1
ATOM 674 C CA . GLU A 1 86 ? 3.835 6.008 -13.265 1.00 63.19 86 GLU A CA 1
ATOM 675 C C . GLU A 1 86 ? 5.026 6.893 -13.651 1.00 63.19 86 GLU A C 1
ATOM 677 O O . GLU A 1 86 ? 5.150 7.281 -14.818 1.00 63.19 86 GLU A O 1
ATOM 682 N N . LYS A 1 87 ? 5.953 7.143 -12.713 1.00 59.59 87 LYS A N 1
ATOM 683 C CA . LYS A 1 87 ? 7.217 7.848 -12.985 1.00 59.59 87 LYS A CA 1
ATOM 684 C C . LYS A 1 87 ? 8.060 7.125 -14.038 1.00 59.59 87 LYS A C 1
ATOM 686 O O . LYS A 1 87 ? 8.649 7.780 -14.900 1.00 59.59 87 LYS A O 1
ATOM 691 N N . GLU A 1 88 ? 8.112 5.796 -14.001 1.00 53.16 88 GLU A N 1
ATOM 692 C CA . GLU A 1 88 ? 8.820 4.984 -14.993 1.00 53.16 88 GLU A CA 1
ATOM 693 C C . GLU A 1 88 ? 8.172 5.084 -16.384 1.00 53.16 88 GLU A C 1
ATOM 695 O O . GLU A 1 88 ? 8.861 5.386 -17.359 1.00 53.16 88 GLU A O 1
ATOM 700 N N . ILE A 1 89 ? 6.845 4.944 -16.484 1.00 55.06 89 ILE A N 1
ATOM 701 C CA . ILE A 1 89 ? 6.107 5.082 -17.753 1.00 55.06 89 ILE A CA 1
ATOM 702 C C . ILE A 1 89 ? 6.274 6.491 -18.335 1.00 55.06 89 ILE A C 1
ATOM 704 O O . ILE A 1 89 ? 6.473 6.635 -19.542 1.00 55.06 89 ILE A O 1
ATOM 708 N N . ALA A 1 90 ? 6.232 7.533 -17.500 1.00 54.00 90 ALA A N 1
ATOM 709 C CA . ALA A 1 90 ? 6.460 8.907 -17.937 1.00 54.00 90 ALA A CA 1
ATOM 710 C C . ALA A 1 90 ? 7.868 9.094 -18.527 1.00 54.00 90 ALA A C 1
ATOM 712 O O . ALA A 1 90 ? 8.001 9.695 -19.592 1.00 54.00 90 ALA A O 1
ATOM 713 N N . ARG A 1 91 ? 8.905 8.517 -17.898 1.00 53.41 91 ARG A N 1
ATOM 714 C CA . ARG A 1 91 ? 10.280 8.534 -18.430 1.00 53.41 91 ARG A CA 1
ATOM 715 C C . ARG A 1 91 ? 10.398 7.783 -19.753 1.00 53.41 91 ARG A C 1
ATOM 717 O O . ARG A 1 91 ? 10.989 8.318 -20.687 1.00 53.41 91 ARG A O 1
ATOM 724 N N . LEU A 1 92 ? 9.810 6.593 -19.857 1.00 58.44 92 LEU A N 1
ATOM 725 C CA . LEU A 1 92 ? 9.845 5.778 -21.078 1.00 58.44 92 LEU A CA 1
ATOM 726 C C . LEU A 1 92 ? 9.080 6.422 -22.242 1.00 58.44 92 LEU A C 1
ATOM 728 O O . LEU A 1 92 ? 9.436 6.227 -23.401 1.00 58.44 92 LEU A O 1
ATOM 732 N N . LYS A 1 93 ? 8.043 7.215 -21.946 1.00 51.31 93 LYS A N 1
ATOM 733 C CA . LYS A 1 93 ? 7.248 7.933 -22.952 1.00 51.31 93 LYS A CA 1
ATOM 734 C C . LYS A 1 93 ? 7.877 9.254 -23.402 1.00 51.31 93 LYS A C 1
ATOM 736 O O . LYS A 1 93 ? 7.351 9.901 -24.311 1.00 51.31 93 LYS A O 1
ATOM 741 N N . THR A 1 94 ? 9.009 9.648 -22.821 1.00 50.06 94 THR A N 1
ATOM 742 C CA . THR A 1 94 ? 9.870 10.683 -23.399 1.00 50.06 94 THR A CA 1
ATOM 743 C C . THR A 1 94 ? 10.470 10.096 -24.670 1.00 50.06 94 THR A C 1
ATOM 745 O O . THR A 1 94 ? 11.467 9.385 -24.624 1.00 50.06 94 THR A O 1
ATOM 748 N N . ASN A 1 95 ? 9.773 10.318 -25.787 1.00 45.66 95 ASN A N 1
ATOM 749 C CA . ASN A 1 95 ? 10.146 9.901 -27.133 1.00 45.66 95 ASN A CA 1
ATOM 750 C C . ASN A 1 95 ? 11.663 10.002 -27.315 1.00 45.66 95 ASN A C 1
ATOM 752 O O . ASN A 1 95 ? 12.213 11.102 -27.401 1.00 45.66 95 ASN A O 1
ATOM 756 N N . THR A 1 96 ? 12.333 8.856 -27.396 1.00 47.53 96 THR A N 1
ATOM 757 C CA . THR A 1 96 ? 13.694 8.769 -27.904 1.00 47.53 96 THR A CA 1
ATOM 758 C C . THR A 1 96 ? 13.616 9.030 -29.401 1.00 47.53 96 THR A C 1
ATOM 760 O O . THR A 1 96 ? 13.605 8.121 -30.227 1.00 47.53 96 THR A O 1
ATOM 763 N N . VAL A 1 97 ? 13.500 10.307 -29.769 1.00 52.75 97 VAL A N 1
ATOM 764 C CA . VAL A 1 97 ? 13.772 10.725 -31.138 1.00 52.75 97 VAL A CA 1
ATOM 765 C C . VAL A 1 97 ? 15.219 10.334 -31.383 1.00 52.75 97 VAL A C 1
ATOM 767 O O . VAL A 1 9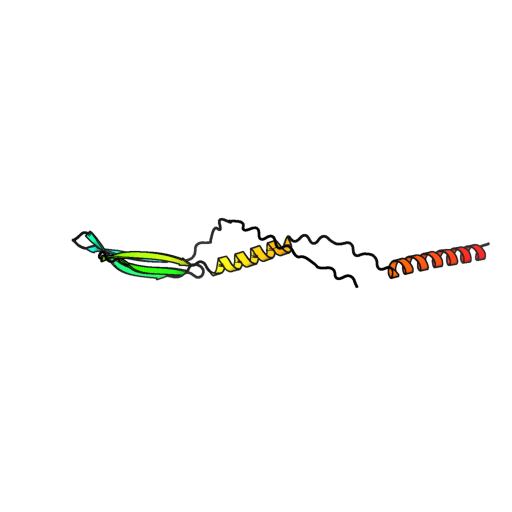7 ? 16.130 10.863 -30.746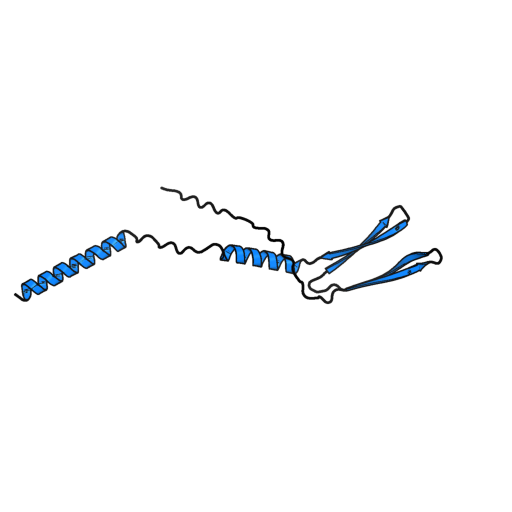 1.00 52.75 97 VAL A O 1
ATOM 770 N N . LEU A 1 98 ? 15.419 9.349 -32.254 1.00 54.31 98 LEU A N 1
ATOM 771 C CA . LEU A 1 98 ? 16.729 9.003 -32.776 1.00 54.31 98 LEU A CA 1
ATOM 772 C C . LEU A 1 98 ? 17.236 10.235 -33.525 1.00 54.31 98 LEU A C 1
ATOM 774 O O . LEU A 1 98 ? 16.901 10.458 -34.684 1.00 54.31 98 LEU A O 1
ATOM 778 N N . 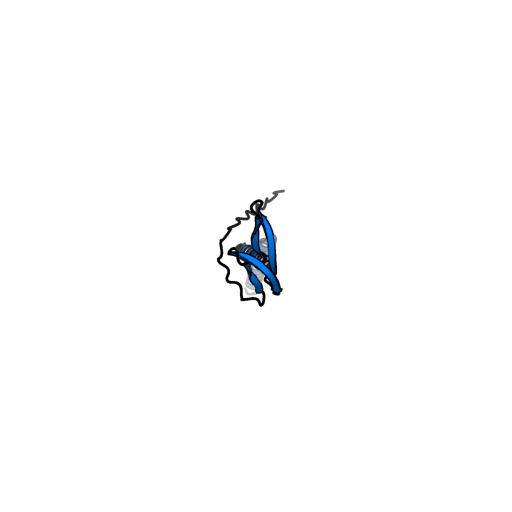VAL A 1 99 ? 17.986 11.083 -32.826 1.00 58.16 99 VAL A N 1
ATOM 779 C CA . VAL A 1 99 ? 18.708 12.185 -33.446 1.00 58.16 99 VAL A CA 1
ATOM 780 C C . VAL A 1 99 ? 19.800 11.537 -34.283 1.00 58.16 99 VAL A C 1
ATOM 782 O O . VAL A 1 99 ? 20.753 10.973 -33.742 1.00 58.16 99 VAL A O 1
ATOM 785 N N . GLU A 1 100 ? 19.638 11.566 -35.604 1.00 61.00 100 GLU A N 1
ATOM 786 C CA . GLU A 1 100 ? 20.699 11.188 -36.530 1.00 61.00 100 GLU A CA 1
ATOM 787 C C . GLU A 1 100 ? 21.926 12.045 -36.211 1.00 61.00 100 GLU A C 1
ATOM 789 O O . GLU A 1 100 ? 21.926 13.268 -36.370 1.00 61.00 100 GLU A O 1
ATOM 794 N N . ALA A 1 101 ? 22.962 11.404 -35.669 1.00 68.94 101 ALA A N 1
ATOM 795 C CA . ALA A 1 101 ? 24.161 12.103 -35.251 1.00 68.94 101 ALA A CA 1
ATOM 796 C C . ALA A 1 101 ? 24.815 12.773 -36.475 1.00 68.94 101 ALA A C 1
ATOM 798 O O . ALA A 1 101 ? 25.005 12.108 -37.501 1.00 68.94 101 ALA A O 1
ATOM 799 N N . PRO A 1 102 ? 25.206 14.058 -36.388 1.00 73.69 102 PRO A N 1
ATOM 800 C CA . PRO A 1 102 ? 25.885 14.724 -37.486 1.00 73.69 102 PRO A CA 1
ATOM 801 C C . PRO A 1 102 ? 27.186 13.983 -37.800 1.00 73.69 102 PRO A C 1
ATOM 803 O O . PRO A 1 102 ? 28.002 13.710 -36.916 1.00 73.69 102 PRO A O 1
ATOM 806 N N . ILE A 1 103 ? 27.380 13.637 -39.075 1.00 74.19 103 ILE A N 1
ATOM 807 C CA . ILE A 1 103 ? 28.585 12.937 -39.520 1.00 74.19 103 ILE A CA 1
ATOM 808 C C . ILE A 1 103 ? 29.794 13.836 -39.214 1.00 74.19 103 ILE A C 1
ATOM 810 O O . ILE A 1 103 ? 29.846 14.968 -39.703 1.00 74.19 103 ILE A O 1
ATOM 814 N N . PRO A 1 104 ? 30.788 13.362 -38.438 1.00 80.56 104 PRO A N 1
ATOM 815 C CA . PRO A 1 104 ? 31.954 14.167 -38.116 1.00 80.56 104 PRO A CA 1
ATOM 816 C C . PRO A 1 104 ? 32.721 14.531 -39.397 1.00 80.56 104 PRO A C 1
ATOM 818 O O . PRO A 1 104 ? 32.874 13.683 -40.286 1.00 80.56 104 PRO A O 1
ATOM 821 N N . PRO A 1 105 ? 33.265 15.758 -39.494 1.00 79.50 105 PRO A N 1
ATOM 822 C CA . PRO A 1 105 ? 33.921 16.260 -40.705 1.00 79.50 105 PRO A CA 1
ATOM 823 C C . PRO A 1 105 ? 35.085 15.369 -41.164 1.00 79.50 105 PRO A C 1
ATOM 825 O O . PRO A 1 105 ? 35.339 15.238 -42.360 1.00 79.50 105 PRO A O 1
ATOM 828 N N . PHE A 1 106 ? 35.731 14.667 -40.231 1.00 81.56 106 PHE A N 1
ATOM 829 C CA . PHE A 1 106 ? 36.786 13.702 -40.527 1.00 81.56 106 PHE A CA 1
ATOM 830 C C . PHE A 1 106 ? 36.305 12.497 -41.359 1.00 81.56 106 PHE A C 1
ATOM 832 O O . PHE A 1 106 ? 37.010 12.052 -42.261 1.00 81.56 106 PHE A O 1
ATOM 839 N N . LYS A 1 107 ? 35.079 11.998 -41.135 1.00 82.38 107 LYS A N 1
ATOM 840 C CA . LYS A 1 107 ? 34.511 10.906 -41.951 1.00 82.38 107 LYS A CA 1
ATOM 841 C C . LYS A 1 107 ? 34.221 11.365 -43.381 1.00 82.38 107 LYS A C 1
ATOM 843 O O . LYS A 1 107 ? 34.429 10.602 -44.320 1.00 82.38 107 LYS A O 1
ATOM 848 N N . ARG A 1 108 ? 33.808 12.624 -43.558 1.00 80.38 108 ARG A N 1
ATOM 849 C CA . ARG A 1 108 ? 33.610 13.232 -44.884 1.00 80.38 108 ARG A CA 1
ATOM 850 C C . ARG A 1 108 ? 34.933 13.365 -45.644 1.00 80.38 108 ARG A C 1
ATOM 852 O O . ARG A 1 108 ? 34.966 13.109 -46.844 1.00 80.38 108 ARG A O 1
ATOM 859 N N . PHE A 1 109 ? 36.016 13.696 -44.939 1.00 86.81 109 PHE A N 1
ATOM 860 C CA . PHE A 1 109 ? 37.364 13.718 -45.509 1.00 86.81 109 PHE A CA 1
ATOM 861 C C . PHE A 1 109 ? 37.826 12.321 -45.951 1.00 86.81 109 PHE A C 1
ATOM 863 O O . PHE A 1 109 ? 38.278 12.164 -47.082 1.00 86.81 109 PHE A O 1
ATOM 870 N N . LEU A 1 110 ? 37.632 11.296 -45.111 1.00 89.00 110 LEU A N 1
ATOM 871 C CA . LEU A 1 110 ? 37.999 9.911 -45.437 1.00 89.00 110 LEU A CA 1
ATOM 872 C C . LEU A 1 110 ? 37.255 9.377 -46.677 1.00 89.00 110 LEU A C 1
ATOM 874 O O . LEU A 1 110 ? 37.814 8.636 -47.482 1.00 89.00 110 LEU A O 1
ATOM 878 N N . MET A 1 111 ? 35.993 9.778 -46.854 1.00 90.06 111 MET A N 1
ATOM 879 C CA . MET A 1 111 ? 35.192 9.399 -48.021 1.00 90.06 111 MET A CA 1
ATOM 880 C C . MET A 1 111 ? 35.738 10.017 -49.318 1.00 90.06 111 MET A C 1
ATOM 882 O O . MET A 1 111 ? 35.756 9.367 -50.362 1.00 90.06 111 MET A O 1
ATOM 886 N N . TRP A 1 112 ? 36.232 11.256 -49.245 1.00 89.50 112 TRP A N 1
ATOM 887 C CA . TRP A 1 112 ? 36.855 11.950 -50.374 1.00 89.50 112 TRP A CA 1
ATOM 888 C C . TRP A 1 112 ? 38.199 11.339 -50.773 1.00 89.50 112 TRP A C 1
ATOM 890 O O . TRP A 1 112 ? 38.436 11.099 -51.957 1.00 89.50 112 TRP A O 1
ATOM 900 N N . THR A 1 113 ? 39.069 11.049 -49.802 1.00 91.44 113 THR A N 1
ATOM 901 C CA . THR A 1 113 ? 40.394 10.477 -50.087 1.00 91.44 113 THR A CA 1
ATOM 902 C C . THR A 1 113 ? 40.293 9.088 -50.716 1.00 91.44 113 THR A C 1
ATOM 904 O O . THR A 1 113 ? 41.018 8.801 -51.668 1.00 91.44 113 THR A O 1
ATOM 907 N N . GLY A 1 114 ? 39.349 8.256 -50.261 1.00 91.38 114 GLY A N 1
ATOM 908 C CA . GLY A 1 114 ? 39.076 6.951 -50.869 1.00 91.38 114 GLY A CA 1
ATOM 909 C C . GLY A 1 114 ? 38.600 7.049 -52.323 1.00 91.38 114 GLY A C 1
ATOM 910 O O . GLY A 1 114 ? 39.084 6.311 -53.182 1.00 91.38 114 GLY A O 1
ATOM 911 N N . GLY A 1 115 ? 37.704 7.997 -52.624 1.00 92.25 115 GLY A N 1
ATOM 912 C CA . GLY A 1 115 ? 37.225 8.230 -53.990 1.00 92.25 115 GLY A CA 1
ATOM 913 C C . GLY A 1 115 ? 38.338 8.674 -54.942 1.00 92.25 115 GLY A C 1
ATOM 914 O O . GLY A 1 115 ? 38.463 8.145 -56.045 1.00 92.25 115 GLY A O 1
ATOM 915 N N . ILE A 1 116 ? 39.199 9.590 -54.492 1.00 93.62 116 ILE A N 1
ATOM 916 C CA . ILE A 1 116 ? 40.346 10.069 -55.275 1.00 93.62 116 ILE A CA 1
ATOM 917 C C . ILE A 1 116 ? 41.331 8.924 -55.558 1.00 93.62 116 ILE A C 1
ATOM 919 O O . ILE A 1 116 ? 41.784 8.771 -56.692 1.00 93.62 116 ILE A O 1
ATOM 923 N N . ALA A 1 117 ? 41.626 8.082 -54.563 1.00 93.19 117 ALA A N 1
ATOM 924 C CA . ALA A 1 117 ? 42.530 6.945 -54.731 1.00 93.19 117 ALA A CA 1
ATOM 925 C C . ALA A 1 117 ? 42.036 5.950 -55.798 1.00 93.19 117 ALA A C 1
ATOM 927 O O . ALA A 1 117 ? 42.828 5.495 -56.625 1.00 93.19 117 ALA A O 1
ATOM 928 N N . LEU A 1 118 ? 40.730 5.657 -55.836 1.00 93.12 118 LEU A N 1
ATOM 929 C CA . LEU A 1 118 ? 40.144 4.774 -56.851 1.00 93.12 118 LEU A CA 1
ATOM 930 C C . LEU A 1 118 ? 40.273 5.335 -58.273 1.00 93.12 118 LEU A C 1
ATOM 932 O O . LEU A 1 118 ? 40.556 4.576 -59.199 1.00 93.12 118 LEU A O 1
ATOM 936 N N . ILE A 1 119 ? 40.126 6.651 -58.449 1.00 93.19 119 ILE A N 1
ATOM 937 C CA . ILE A 1 119 ? 40.306 7.304 -59.754 1.00 93.19 119 ILE A CA 1
ATOM 938 C C . ILE A 1 119 ? 41.755 7.158 -60.232 1.00 93.19 119 ILE A C 1
ATOM 940 O O . ILE A 1 119 ? 41.982 6.803 -61.388 1.00 93.19 119 ILE A O 1
ATOM 944 N N . PHE A 1 120 ? 42.737 7.370 -59.349 1.00 94.19 120 PHE A N 1
ATOM 945 C CA . PHE A 1 120 ? 44.150 7.199 -59.699 1.00 94.19 120 PHE A CA 1
ATOM 946 C C . PHE A 1 120 ? 44.497 5.753 -60.055 1.00 94.19 120 PHE A C 1
ATOM 948 O O . PHE A 1 120 ? 45.208 5.523 -61.033 1.00 94.19 120 PHE A O 1
ATOM 955 N N . VAL A 1 121 ? 43.969 4.774 -59.315 1.00 93.06 121 VAL A N 1
ATOM 956 C CA . VAL A 1 121 ? 44.163 3.350 -59.634 1.00 93.06 121 VAL A CA 1
ATOM 957 C C . VAL A 1 121 ? 43.533 3.006 -60.986 1.00 93.06 121 VAL A C 1
ATOM 959 O O . VAL A 1 121 ? 44.180 2.365 -61.812 1.00 93.06 121 VAL A O 1
ATOM 962 N N . GLY A 1 122 ? 42.311 3.476 -61.252 1.00 92.25 122 GLY A N 1
ATOM 963 C CA . GLY A 1 122 ? 41.641 3.273 -62.538 1.00 92.25 122 GLY A CA 1
ATOM 964 C C . GLY A 1 122 ? 42.412 3.889 -63.708 1.00 92.25 122 GLY A C 1
ATOM 965 O O . GLY A 1 122 ? 42.631 3.225 -64.720 1.00 92.25 122 GLY A O 1
ATOM 966 N N . ALA A 1 123 ? 42.895 5.124 -63.550 1.00 92.62 123 ALA A N 1
ATOM 967 C CA . ALA A 1 123 ? 43.715 5.799 -64.554 1.00 92.62 123 ALA A CA 1
ATOM 968 C C . ALA A 1 123 ? 45.048 5.073 -64.798 1.00 92.62 123 ALA A C 1
ATOM 970 O O . ALA A 1 123 ? 45.453 4.901 -65.946 1.00 92.62 123 ALA A O 1
ATOM 971 N N . TYR A 1 124 ? 45.708 4.595 -63.739 1.00 94.25 124 TYR A N 1
ATOM 972 C CA . TYR A 1 124 ? 46.947 3.826 -63.851 1.00 94.25 124 TYR A CA 1
ATOM 973 C C . TYR A 1 124 ? 46.743 2.512 -64.617 1.00 94.25 124 TYR A C 1
ATOM 975 O O . TYR A 1 124 ? 47.525 2.191 -65.512 1.00 94.25 124 TYR A O 1
ATOM 983 N N . ILE A 1 125 ? 45.670 1.773 -64.313 1.00 93.19 125 ILE A N 1
ATOM 984 C CA . ILE A 1 125 ? 45.320 0.542 -65.034 1.00 93.19 125 ILE A CA 1
ATOM 985 C C . ILE A 1 125 ? 45.020 0.853 -66.503 1.00 93.19 125 ILE A C 1
ATOM 987 O O . ILE A 1 125 ? 45.516 0.148 -67.375 1.00 93.19 125 ILE A O 1
ATOM 991 N N . PHE A 1 126 ? 44.269 1.920 -66.790 1.00 93.31 126 PHE A N 1
ATOM 992 C CA . PHE A 1 126 ? 43.928 2.322 -68.157 1.00 93.31 126 PHE A CA 1
ATOM 993 C C . PHE A 1 126 ? 45.160 2.705 -68.989 1.00 93.31 126 PHE A C 1
ATOM 995 O O . PHE A 1 126 ? 45.260 2.309 -70.146 1.00 93.31 126 PHE A O 1
ATOM 1002 N N . ILE A 1 127 ? 46.119 3.426 -68.397 1.00 91.69 127 ILE A N 1
ATOM 1003 C CA . ILE A 1 127 ? 47.393 3.761 -69.051 1.00 91.69 127 ILE A CA 1
ATOM 1004 C C . ILE A 1 127 ? 48.231 2.505 -69.301 1.00 91.69 127 ILE A C 1
ATOM 1006 O O . ILE A 1 127 ? 48.888 2.416 -70.326 1.00 91.69 127 ILE A O 1
ATOM 1010 N N . LYS A 1 128 ? 48.218 1.533 -68.383 1.00 87.44 128 LYS A N 1
ATOM 1011 C CA . LYS A 1 128 ? 48.998 0.295 -68.518 1.00 87.44 128 LYS A CA 1
ATOM 1012 C C . LYS A 1 128 ? 48.382 -0.716 -69.495 1.00 87.44 128 LYS A C 1
ATOM 1014 O O . LYS A 1 128 ? 49.104 -1.567 -70.003 1.00 87.44 128 LYS A O 1
ATOM 1019 N N . LEU A 1 129 ? 47.064 -0.667 -69.707 1.00 85.12 129 LEU A N 1
ATOM 1020 C CA . LEU A 1 129 ? 46.350 -1.545 -70.644 1.00 85.12 129 LEU A CA 1
ATOM 1021 C C . LEU A 1 129 ? 46.370 -1.045 -72.097 1.00 85.12 129 LEU A C 1
ATOM 1023 O O . LEU A 1 129 ? 46.002 -1.809 -72.988 1.00 85.12 129 LEU A O 1
ATOM 1027 N N . ARG A 1 130 ? 46.736 0.220 -72.319 1.00 74.62 130 ARG A N 1
ATOM 1028 C CA . ARG A 1 130 ? 46.869 0.843 -73.638 1.00 74.62 130 ARG A CA 1
ATOM 1029 C C . ARG A 1 130 ? 48.311 0.782 -74.121 1.00 74.62 130 ARG A C 1
ATOM 1031 O O . ARG A 1 130 ? 48.480 0.563 -75.339 1.00 74.62 130 ARG A O 1
#

Radius of gyration: 37.19 Å; Cα contacts (8 Å, |Δi|>4): 96; chains: 1; bounding box: 81×39×103 Å

Solvent-accessible surface area (backbone atoms only — not comparable to full-atom values): 8527 Å² total; per-residue (Å²): 138,84,83,83,79,84,78,82,79,83,81,84,77,87,72,94,72,93,78,86,74,80,90,63,83,42,49,77,49,76,43,73,44,69,49,99,87,70,48,81,42,82,77,46,76,49,78,42,64,28,97,62,38,39,71,48,76,47,84,46,73,46,96,86,72,51,72,48,79,46,80,46,74,49,65,60,69,64,54,54,56,48,54,52,50,50,53,49,52,56,56,68,64,54,73,80,70,81,71,80,72,78,79,55,71,66,60,58,49,54,55,49,54,53,53,53,51,52,52,52,52,51,50,52,51,53,62,72,75,104

Mean predicted aligned error: 18.17 Å

Sequence (130 aa):
MITTNDSISIREIVRDSIITIPPDSAWLKAWLECDSSGNVLLQQLEQRNGEKIKATYTLERDTSGATILYLSSVIEAQRLELELKEKEIARLKTNTVLVEAPIPPFKRFLMWTGGIALIFVGAYIFIKLR

Secondary structure (DSSP, 8-state):
------------------PPPPP-S-EEEEEEEE-TTS-EEEEEEEEE--SS-EEEEEEEE-TTS-EEEEEEEE--HHHHHHHHHHHHHHHHTS------PPPPHHHHHHHHHHHHHHHHHHHHHHHHH-

Foldseek 3Di:
DDDDDPDDDDDDDDDDDDDDDPDWPWDKDWDWDADPVGAIDTDDIDTDATPQKDKDWDWDQDPVRDIDIDIDIDRPPVVVVVVVVVVVVSVVPPDPPVPPDPDPVVVVVVVVVVVVVVVVVVVVVVVVVD

pLDDT: mean 71.62, std 15.03, range [33.97, 94.25]